Protein AF-A0A559KCS1-F1 (afdb_monomer)

Organism: NCBI:txid2163881

Nearest PDB structures (foldseek):
  5c42-assembly1_A  TM=5.373E-01  e=9.557E-01  Human immunodeficiency virus type 1 BH10
  5hbm-assembly1_A  TM=5.364E-01  e=1.307E+00  Human immunodeficiency virus type 1 BH10
  6p1i-assembly1_A  TM=5.416E-01  e=1.577E+00  HIV-1 M:B_HXB2R
  7so0-assembly1_B  TM=4.419E-01  e=1.307E+00  Homo sapiens
  4b3q-assembly1_A  TM=5.147E-01  e=2.772E+00  Human immunodeficiency virus 1

Foldseek 3Di:
DDDDDPPPPPPVPPQQFDAWDWDQDPVVRWIKIFTHGPVRDTDDDIDTHNDPVVNVVVRVVVCVVRVD

Sequence (68 aa):
MKKFKYNFSLEDTEQKPAKVDKWYDRGTRSWVVQLKDHEGNQIGDAIYVASKSEAAEQEKDWRAEYGI

Solvent-accessible surface area (backbone atoms only — not comparable to full-atom values): 4278 Å² total; per-residue (Å²): 134,87,82,81,81,81,81,80,76,80,71,80,70,77,78,52,75,53,45,71,49,74,50,79,40,77,87,84,63,26,22,38,35,34,40,16,26,86,88,65,48,76,46,83,74,71,48,76,34,86,39,74,64,59,40,52,50,53,47,51,51,52,26,63,74,66,72,86

Secondary structure (DSSP, 8-state):
------------------EEEEEEETTTTEEEEEEE-TTSPEEEEEEEESSHHHHHHHHHHHHHHHT-

Structure (mmCIF, N/CA/C/O backbone):
data_AF-A0A559KCS1-F1
#
_entry.id   AF-A0A559KCS1-F1
#
loop_
_atom_site.group_PDB
_atom_site.id
_atom_site.type_symbol
_atom_site.label_atom_id
_atom_site.label_alt_id
_atom_site.label_comp_id
_atom_site.label_asym_id
_atom_site.label_entity_id
_atom_site.label_seq_id
_atom_site.pdbx_PDB_ins_code
_atom_site.Cartn_x
_atom_site.Cartn_y
_atom_site.Cartn_z
_atom_site.occupancy
_atom_site.B_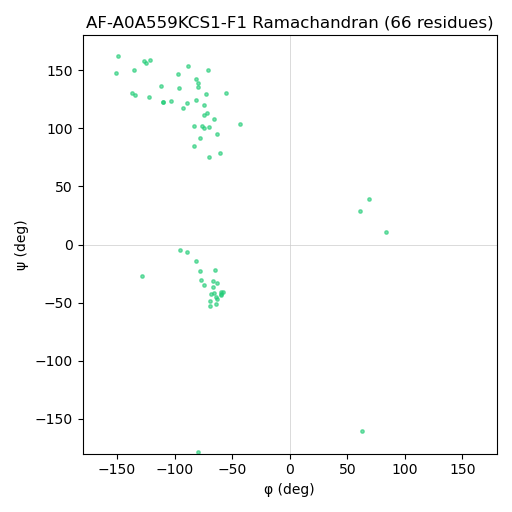iso_or_equiv
_atom_site.auth_seq_id
_atom_site.auth_comp_id
_atom_site.auth_asym_id
_atom_site.auth_atom_id
_atom_site.pdbx_PDB_model_num
ATOM 1 N N . MET A 1 1 ? -46.390 12.862 -13.414 1.00 48.84 1 MET A N 1
ATOM 2 C CA . MET A 1 1 ? -44.983 12.413 -13.298 1.00 48.84 1 MET A CA 1
ATOM 3 C C . MET A 1 1 ? -44.470 12.771 -11.909 1.00 48.84 1 MET A C 1
ATOM 5 O O . MET A 1 1 ? -44.382 13.952 -11.594 1.00 48.84 1 MET A O 1
ATOM 9 N N . LYS A 1 2 ? -44.236 11.779 -11.039 1.00 45.66 2 LYS A N 1
ATOM 10 C CA . LYS A 1 2 ? -43.710 12.006 -9.682 1.00 45.66 2 LYS A CA 1
ATOM 11 C C . LYS A 1 2 ? -42.218 12.341 -9.784 1.00 45.66 2 LYS A C 1
ATOM 13 O O . LYS A 1 2 ? -41.455 11.544 -10.316 1.00 45.66 2 LYS A O 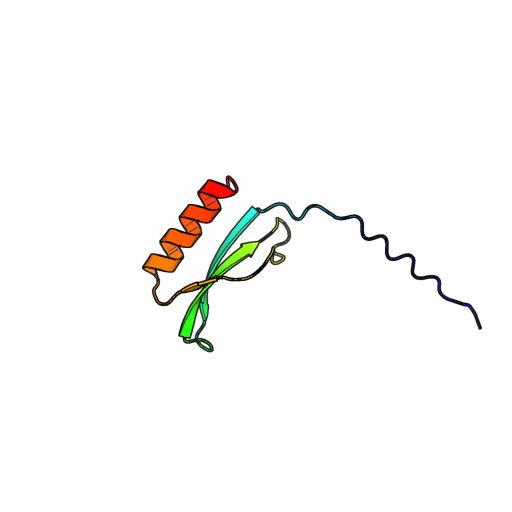1
ATOM 18 N N . LYS A 1 3 ? -41.820 13.526 -9.311 1.00 49.09 3 LYS A N 1
ATOM 19 C CA . LYS A 1 3 ? -40.411 13.924 -9.203 1.00 49.09 3 LYS A CA 1
ATOM 20 C C . LYS A 1 3 ? -39.794 13.172 -8.022 1.00 49.09 3 LYS A C 1
ATOM 22 O O . LYS A 1 3 ? -40.171 13.431 -6.882 1.00 49.09 3 LYS A O 1
ATOM 27 N N . PHE A 1 4 ? -38.885 12.239 -8.291 1.00 49.84 4 PHE A N 1
ATOM 28 C CA . PHE A 1 4 ? -38.063 11.625 -7.253 1.00 49.84 4 PHE A CA 1
ATOM 29 C C . PHE A 1 4 ? -37.042 12.660 -6.777 1.00 49.84 4 PHE A C 1
ATOM 31 O O . PHE A 1 4 ? -36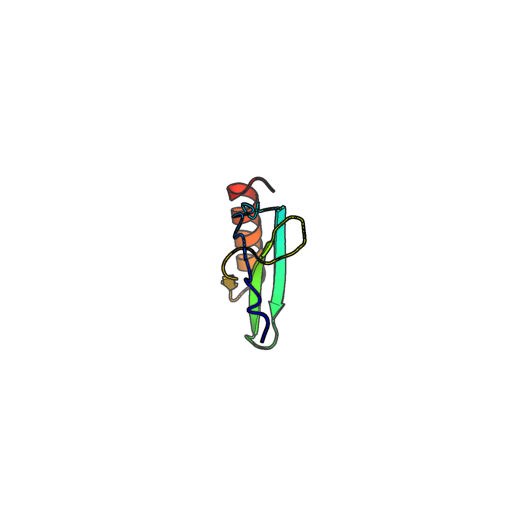.183 13.093 -7.542 1.00 49.84 4 PHE A O 1
ATOM 38 N N . LYS A 1 5 ? -37.174 13.098 -5.524 1.00 52.12 5 LYS A N 1
ATOM 39 C CA . LYS A 1 5 ? -36.130 13.851 -4.831 1.00 52.12 5 LYS A CA 1
ATOM 40 C C . LYS A 1 5 ? -35.149 12.828 -4.267 1.00 52.12 5 LYS A C 1
ATOM 42 O O . LYS A 1 5 ? -35.457 12.177 -3.275 1.00 52.12 5 LYS A O 1
ATOM 47 N N . TYR A 1 6 ? -34.011 12.653 -4.930 1.00 53.75 6 TYR A N 1
ATOM 48 C CA . TYR A 1 6 ? -32.879 11.952 -4.336 1.00 53.75 6 TYR A CA 1
ATOM 49 C C . TYR A 1 6 ? -32.211 12.905 -3.347 1.00 53.75 6 TYR A C 1
ATOM 51 O O . TYR A 1 6 ? -31.501 13.824 -3.744 1.00 53.75 6 TYR A O 1
ATOM 59 N N . ASN A 1 7 ? -32.476 12.701 -2.059 1.00 51.97 7 ASN A N 1
ATOM 60 C CA . ASN A 1 7 ? -31.678 13.286 -0.991 1.00 51.97 7 ASN A CA 1
ATOM 61 C C . ASN A 1 7 ? -30.469 12.366 -0.785 1.00 51.97 7 ASN A C 1
ATOM 63 O O . ASN A 1 7 ? -30.519 11.451 0.032 1.00 51.97 7 ASN A O 1
ATOM 67 N N . PHE A 1 8 ? -29.415 12.555 -1.579 1.00 52.06 8 PHE A N 1
ATOM 68 C CA . PHE A 1 8 ? -28.122 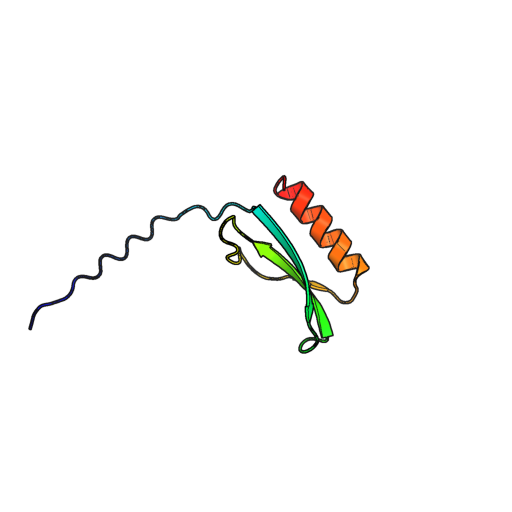11.938 -1.300 1.00 52.06 8 PHE A CA 1
ATOM 69 C C . PHE A 1 8 ? -27.467 12.763 -0.190 1.00 52.06 8 PHE A C 1
ATOM 71 O O . PHE A 1 8 ? -26.872 13.807 -0.445 1.00 52.06 8 PHE A O 1
ATOM 78 N N . SER A 1 9 ? -27.701 12.354 1.056 1.00 51.31 9 SER A N 1
ATOM 79 C CA . SER A 1 9 ? -26.971 12.887 2.201 1.00 51.31 9 SER A CA 1
ATOM 80 C C . SER A 1 9 ? -25.576 12.277 2.157 1.00 51.31 9 SER A C 1
ATOM 82 O O . SER A 1 9 ? -25.405 11.111 2.500 1.00 51.31 9 SER A O 1
ATOM 84 N N . LEU A 1 10 ? -24.601 13.044 1.666 1.00 53.03 10 LEU A N 1
ATOM 85 C CA . LEU A 1 10 ? -23.183 12.790 1.906 1.00 53.03 10 LEU A CA 1
ATOM 86 C C . LEU A 1 10 ? -22.920 13.098 3.380 1.00 53.03 10 LEU A C 1
ATOM 88 O O . LEU A 1 10 ? -22.411 14.161 3.726 1.00 53.03 10 LEU A O 1
ATOM 92 N N . GLU A 1 11 ? -23.347 12.202 4.264 1.00 54.47 11 GLU A N 1
ATOM 93 C CA . GLU A 1 11 ? -22.677 12.115 5.550 1.00 54.47 11 GLU A CA 1
ATOM 94 C C . GLU A 1 11 ? -21.274 11.623 5.219 1.00 54.47 11 GLU A C 1
ATOM 96 O O . GLU A 1 11 ? -21.096 10.499 4.754 1.00 54.47 11 GLU A O 1
ATOM 101 N N . ASP A 1 12 ? -20.311 12.533 5.342 1.00 55.28 12 ASP A N 1
ATOM 102 C CA . ASP A 1 12 ? -18.881 12.274 5.281 1.00 55.28 12 ASP A CA 1
ATOM 103 C C . ASP A 1 12 ? -18.570 11.299 6.426 1.00 55.28 12 ASP A C 1
ATOM 105 O O . ASP A 1 12 ? -18.204 11.680 7.539 1.00 55.28 12 ASP A O 1
ATOM 109 N N . THR A 1 13 ? -18.860 10.015 6.216 1.00 58.78 13 THR A N 1
ATOM 110 C CA . THR A 1 13 ? -18.371 8.949 7.074 1.00 58.78 13 THR A CA 1
ATOM 111 C C . THR A 1 13 ? -16.868 9.005 6.912 1.00 58.78 13 THR A C 1
ATOM 113 O O . THR A 1 13 ? -16.355 8.490 5.920 1.00 58.78 13 THR A O 1
ATOM 116 N N . GLU A 1 14 ? -16.193 9.706 7.828 1.00 68.88 14 GLU A N 1
ATOM 117 C CA . GLU A 1 14 ? -14.737 9.766 7.909 1.00 68.88 14 GLU A CA 1
ATOM 118 C C . GLU A 1 14 ? -14.207 8.347 7.709 1.00 68.88 14 GLU A C 1
ATOM 120 O O . GLU A 1 14 ? -14.336 7.497 8.596 1.00 68.88 14 GLU A O 1
ATOM 125 N N . GLN A 1 15 ? -13.682 8.055 6.517 1.00 80.06 15 GLN A N 1
ATOM 126 C CA . GLN A 1 15 ? -13.149 6.734 6.233 1.00 80.06 15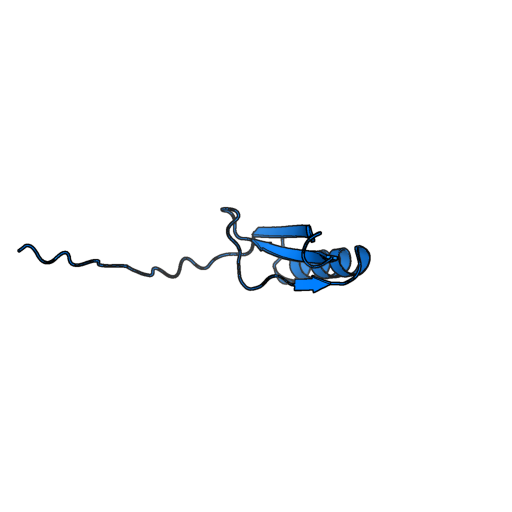 GLN A CA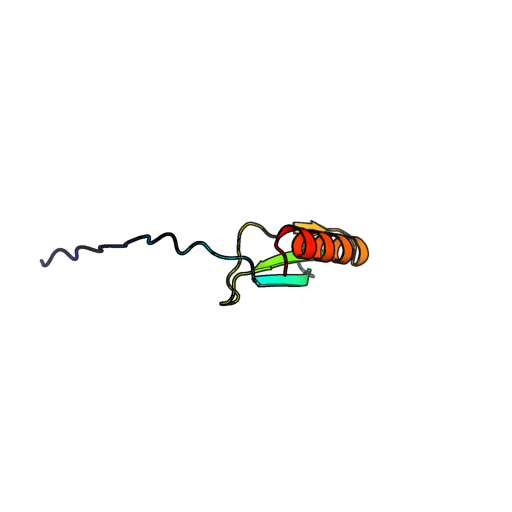 1
ATOM 127 C C . GLN A 1 15 ? -11.871 6.605 7.050 1.00 80.06 15 GLN A C 1
ATOM 129 O O . GLN A 1 15 ? -10.839 7.191 6.723 1.00 80.06 15 GLN A O 1
ATOM 134 N N . LYS A 1 16 ? -11.970 5.897 8.176 1.00 90.38 16 LYS A N 1
ATOM 135 C CA . LYS A 1 16 ? -10.853 5.708 9.095 1.00 90.38 16 LYS A CA 1
ATOM 136 C C . LYS A 1 16 ? -9.963 4.587 8.577 1.00 90.38 16 LYS A C 1
ATOM 138 O O . LYS A 1 16 ? -10.465 3.478 8.376 1.00 90.38 16 LYS A O 1
ATOM 143 N N . PRO A 1 17 ? -8.661 4.848 8.383 1.00 94.69 17 PRO A N 1
ATOM 144 C CA . PRO A 1 17 ? -7.707 3.809 8.044 1.00 94.69 17 PRO A CA 1
ATOM 145 C C . PRO A 1 17 ? -7.735 2.678 9.067 1.00 94.69 17 PRO A C 1
ATOM 147 O O . PRO A 1 17 ? -7.668 2.914 10.269 1.00 94.69 17 PRO A O 1
ATOM 150 N N . ALA A 1 18 ? -7.837 1.450 8.572 1.00 96.00 18 ALA A N 1
ATOM 151 C CA . ALA A 1 18 ? -7.890 0.244 9.392 1.00 96.00 18 ALA A CA 1
ATOM 152 C C . ALA A 1 18 ? -6.865 -0.802 8.955 1.00 96.00 18 ALA A C 1
ATOM 154 O O . ALA A 1 18 ? -6.448 -1.644 9.750 1.00 96.00 18 ALA A O 1
ATOM 155 N N . LYS A 1 19 ? -6.484 -0.795 7.673 1.00 96.19 19 LYS A N 1
ATOM 156 C CA . LYS A 1 19 ? -5.586 -1.797 7.106 1.00 96.19 19 LYS A CA 1
ATOM 157 C C . LYS A 1 19 ? -4.772 -1.225 5.954 1.00 96.19 19 LYS A C 1
ATOM 159 O O . LYS A 1 19 ? -5.265 -0.414 5.178 1.00 96.19 19 LYS A O 1
ATOM 164 N N . VAL A 1 20 ? -3.551 -1.730 5.801 1.00 97.69 20 VAL A N 1
ATOM 165 C CA . VAL A 1 20 ? -2.755 -1.573 4.581 1.00 97.69 20 VAL A CA 1
ATOM 166 C C . VAL A 1 20 ? -2.655 -2.926 3.884 1.00 97.69 20 VAL A C 1
ATOM 168 O O . VAL A 1 20 ? -2.192 -3.901 4.479 1.00 97.69 20 VAL A O 1
ATOM 171 N N . ASP A 1 21 ? -3.100 -2.997 2.632 1.00 97.50 21 ASP A N 1
ATOM 172 C CA . ASP A 1 21 ? -2.922 -4.166 1.771 1.00 97.50 21 ASP A CA 1
ATOM 173 C C . ASP A 1 21 ? -1.714 -3.973 0.849 1.00 97.50 21 ASP A C 1
ATOM 175 O O . ASP A 1 21 ? -1.438 -2.868 0.381 1.00 97.50 21 ASP A O 1
ATOM 179 N N . LYS A 1 22 ? -1.025 -5.077 0.543 1.00 97.19 22 LYS A N 1
ATOM 180 C CA . LYS A 1 22 ? 0.083 -5.122 -0.414 1.00 97.19 22 LYS A CA 1
ATOM 181 C C . LYS A 1 22 ? -0.008 -6.351 -1.306 1.00 97.19 22 LYS A C 1
ATOM 183 O O . LYS A 1 22 ? -0.103 -7.473 -0.805 1.00 97.19 22 LYS A O 1
ATOM 188 N N . TRP A 1 23 ? 0.108 -6.166 -2.617 1.00 98.12 23 TRP A N 1
ATOM 189 C CA . TRP A 1 23 ? 0.133 -7.267 -3.586 1.00 98.12 23 TRP A CA 1
ATOM 190 C C . TRP A 1 23 ? 0.977 -6.927 -4.817 1.00 98.12 23 TRP A C 1
ATOM 192 O O . TRP A 1 23 ? 1.294 -5.770 -5.067 1.00 98.12 23 TRP A O 1
ATOM 202 N N . TYR A 1 24 ? 1.369 -7.947 -5.584 1.00 98.19 24 TYR A N 1
ATOM 203 C CA . TYR A 1 24 ? 2.040 -7.748 -6.869 1.00 98.19 24 TYR A CA 1
ATOM 204 C C . TYR A 1 24 ? 1.005 -7.727 -7.991 1.00 98.19 24 TYR A C 1
ATOM 206 O O . TYR A 1 24 ? 0.327 -8.735 -8.218 1.00 98.19 24 TYR A O 1
ATOM 214 N N . ASP A 1 25 ? 0.894 -6.605 -8.696 1.00 97.81 25 ASP A N 1
ATOM 215 C CA . ASP A 1 25 ? 0.065 -6.499 -9.888 1.00 97.81 25 ASP A CA 1
ATOM 216 C C . ASP A 1 25 ? 0.872 -6.874 -11.137 1.00 97.81 25 ASP A C 1
ATOM 218 O O . ASP A 1 25 ? 1.897 -6.276 -11.469 1.00 97.81 25 ASP A O 1
ATOM 222 N N . ARG A 1 26 ? 0.389 -7.881 -11.866 1.00 97.19 26 ARG A N 1
ATOM 223 C CA . ARG A 1 26 ? 1.047 -8.360 -13.088 1.00 97.19 26 ARG A CA 1
ATOM 224 C C . ARG A 1 26 ? 0.778 -7.464 -14.293 1.00 97.19 26 ARG A C 1
ATOM 226 O O . ARG A 1 26 ? 1.570 -7.516 -15.232 1.00 97.19 26 ARG A O 1
ATOM 233 N N . GLY A 1 27 ? -0.307 -6.684 -14.282 1.00 97.56 27 GLY A N 1
ATOM 234 C CA . GLY A 1 27 ? -0.658 -5.780 -15.379 1.00 97.56 27 GLY A CA 1
ATOM 235 C C . GLY A 1 27 ? 0.319 -4.613 -15.480 1.00 97.56 27 GLY A C 1
ATOM 236 O O . GLY A 1 27 ? 0.934 -4.402 -16.523 1.00 97.56 27 GLY A O 1
ATOM 237 N N . THR A 1 28 ? 0.524 -3.914 -14.366 1.00 95.94 28 THR A N 1
ATOM 238 C CA . THR A 1 28 ? 1.506 -2.824 -14.239 1.00 95.94 28 THR A CA 1
ATOM 239 C C . THR A 1 28 ? 2.927 -3.324 -13.979 1.00 95.94 28 THR A C 1
ATOM 241 O O . THR A 1 28 ? 3.884 -2.582 -14.173 1.00 95.94 28 THR A O 1
ATOM 244 N N . ARG A 1 29 ? 3.084 -4.603 -13.603 1.00 97.44 29 ARG A N 1
ATOM 245 C CA . ARG A 1 29 ? 4.356 -5.240 -13.213 1.00 97.44 29 ARG A CA 1
ATOM 246 C C . ARG A 1 29 ? 5.006 -4.590 -11.986 1.00 97.44 29 ARG A C 1
ATOM 248 O O . ARG A 1 29 ? 6.223 -4.693 -11.821 1.00 97.44 29 ARG A O 1
ATOM 255 N N . SER A 1 30 ? 4.191 -4.020 -11.104 1.00 98.19 30 SER A N 1
ATOM 256 C CA . SER A 1 30 ? 4.608 -3.308 -9.896 1.00 98.19 30 SER A CA 1
ATOM 257 C C . SER A 1 30 ? 4.009 -3.933 -8.639 1.00 98.19 30 SER A C 1
ATOM 259 O O . SER A 1 30 ? 2.997 -4.635 -8.672 1.00 98.19 30 SER A O 1
ATOM 261 N N . TRP A 1 31 ? 4.643 -3.674 -7.500 1.00 98.44 31 TRP A N 1
ATOM 262 C CA . TRP A 1 31 ? 4.016 -3.893 -6.204 1.00 98.44 31 TRP A CA 1
ATOM 263 C C . TRP A 1 31 ? 3.087 -2.729 -5.890 1.00 98.44 31 TRP A C 1
ATOM 265 O O . TRP A 1 31 ? 3.462 -1.578 -6.080 1.00 98.44 31 TRP A O 1
ATOM 275 N N . VAL A 1 32 ? 1.894 -3.043 -5.405 1.00 98.38 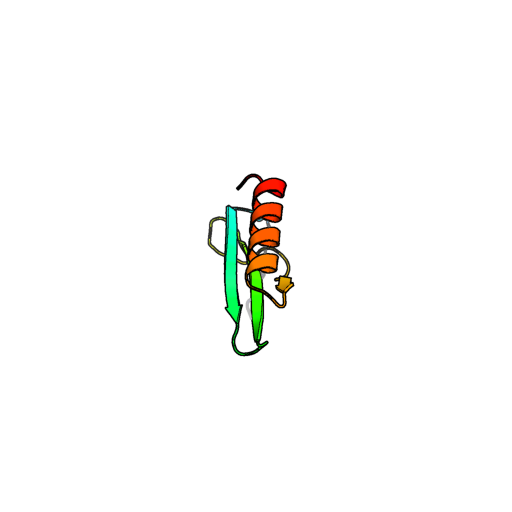32 VAL A N 1
ATOM 276 C CA . VAL A 1 32 ? 0.860 -2.074 -5.056 1.00 98.38 32 VAL A CA 1
ATOM 277 C C . VAL A 1 32 ? 0.675 -2.079 -3.548 1.00 98.38 32 VAL A C 1
ATOM 279 O O . VAL A 1 32 ? 0.632 -3.154 -2.944 1.00 98.38 32 VAL A O 1
ATOM 282 N N . VAL A 1 33 ? 0.566 -0.892 -2.958 1.00 98.44 33 VAL A N 1
ATOM 283 C CA . VAL A 1 33 ? 0.242 -0.673 -1.545 1.00 98.44 33 VAL A CA 1
ATOM 284 C C . VAL A 1 33 ? -1.012 0.198 -1.473 1.00 98.44 33 VAL A C 1
ATOM 286 O O . VAL A 1 33 ? -1.063 1.253 -2.102 1.00 98.44 33 VAL A O 1
ATOM 289 N N . GLN A 1 34 ? -2.032 -0.255 -0.741 1.00 98.19 34 GLN A N 1
ATOM 290 C CA . GLN A 1 34 ? -3.343 0.396 -0.672 1.00 98.19 34 GLN A CA 1
ATOM 291 C C . GLN A 1 34 ? -3.844 0.499 0.764 1.00 98.19 34 GLN A C 1
ATOM 293 O O . GLN A 1 34 ? -3.931 -0.508 1.470 1.00 98.19 34 GLN A O 1
ATOM 298 N N . LEU A 1 35 ? -4.242 1.706 1.162 1.00 97.69 35 LEU A N 1
ATOM 299 C CA . LEU A 1 35 ? -4.915 1.959 2.429 1.00 97.69 35 LEU A CA 1
ATOM 300 C C . LEU A 1 35 ? -6.398 1.591 2.331 1.00 97.69 35 LEU A C 1
ATOM 302 O O . LEU A 1 35 ? -7.039 1.861 1.308 1.00 97.69 35 LEU A O 1
ATOM 306 N N . LYS A 1 36 ? -6.934 0.969 3.382 1.00 96.50 36 LYS A N 1
ATOM 307 C CA . LYS A 1 36 ? -8.327 0.526 3.455 1.00 96.50 36 LYS A CA 1
ATOM 308 C C . LYS A 1 36 ? -8.992 0.863 4.780 1.00 96.50 36 LYS A C 1
ATOM 310 O O . LYS A 1 36 ? -8.330 0.886 5.821 1.00 96.50 36 LYS A O 1
ATOM 315 N N . ASP A 1 37 ? -10.301 1.074 4.719 1.00 95.38 37 ASP A N 1
ATOM 316 C CA . ASP A 1 37 ? -11.158 1.234 5.892 1.00 95.38 37 ASP A CA 1
ATOM 317 C C . ASP A 1 37 ? -11.526 -0.121 6.528 1.00 95.38 37 ASP A C 1
ATOM 319 O O . ASP A 1 37 ? -11.090 -1.193 6.092 1.00 95.38 37 ASP A O 1
ATOM 323 N N . HIS A 1 38 ? -12.330 -0.076 7.592 1.00 93.56 38 HIS A N 1
ATOM 324 C CA . HIS A 1 38 ? -12.803 -1.268 8.303 1.00 93.56 38 HIS A CA 1
ATOM 325 C C . HIS A 1 38 ? -13.720 -2.172 7.466 1.00 93.56 38 HIS A C 1
ATOM 327 O O . HIS A 1 38 ? -13.848 -3.357 7.776 1.00 93.56 38 HIS A O 1
ATOM 333 N N . GLU A 1 39 ? -14.348 -1.638 6.421 1.00 93.19 39 GLU A N 1
ATOM 334 C CA . GLU A 1 39 ? -15.205 -2.381 5.495 1.00 93.19 39 GLU A CA 1
ATOM 335 C C . GLU A 1 39 ? -14.404 -2.974 4.322 1.00 93.19 39 GLU A C 1
ATOM 337 O O . GLU A 1 39 ? -14.920 -3.773 3.540 1.00 93.19 39 GLU A O 1
ATOM 342 N N . GLY A 1 40 ? -13.114 -2.637 4.224 1.00 92.12 40 GLY A N 1
ATOM 343 C CA . GLY A 1 40 ? -12.228 -3.057 3.147 1.00 92.12 40 GLY A CA 1
ATOM 344 C C . GLY A 1 40 ? -12.329 -2.188 1.893 1.00 92.12 40 GLY A C 1
ATOM 345 O O . GLY A 1 40 ? -11.749 -2.563 0.865 1.00 92.12 40 GLY A O 1
ATOM 346 N N . ASN A 1 41 ? -13.017 -1.045 1.964 1.00 94.06 41 ASN A N 1
ATOM 347 C CA . ASN A 1 41 ? -13.030 -0.055 0.896 1.00 94.06 41 ASN A CA 1
ATOM 348 C C . ASN A 1 41 ? -11.675 0.646 0.823 1.00 94.06 41 ASN A C 1
ATOM 350 O O . ASN A 1 41 ? -10.965 0.790 1.817 1.00 94.06 41 ASN A O 1
ATOM 354 N N . GLN A 1 42 ? -11.319 1.081 -0.378 1.00 94.62 42 GLN A N 1
ATOM 355 C CA . GLN A 1 42 ? -10.106 1.846 -0.620 1.00 94.62 42 GLN A CA 1
ATOM 356 C C . GLN A 1 42 ? -10.246 3.270 -0.075 1.00 94.62 42 GLN A C 1
ATOM 358 O O . GLN A 1 42 ? -11.192 3.974 -0.419 1.00 94.62 42 GLN A O 1
ATOM 363 N N . ILE A 1 43 ? -9.247 3.691 0.701 1.00 94.44 43 ILE A N 1
ATOM 364 C CA . ILE A 1 43 ? -9.058 5.078 1.123 1.00 94.44 43 ILE A CA 1
ATOM 365 C C . ILE A 1 43 ? -7.933 5.675 0.279 1.00 94.44 43 ILE A C 1
ATOM 367 O O . ILE A 1 43 ? -6.816 5.153 0.285 1.00 94.44 43 ILE A O 1
ATOM 371 N N . GLY A 1 44 ? -8.211 6.778 -0.415 1.00 93.19 44 GLY A N 1
ATOM 372 C CA . GLY A 1 44 ? -7.212 7.493 -1.215 1.00 93.19 44 GLY A CA 1
ATOM 373 C C . GLY A 1 44 ? -6.640 6.669 -2.373 1.00 93.19 44 GLY A C 1
ATOM 374 O O . GLY A 1 44 ? -7.236 5.684 -2.806 1.00 93.19 44 GLY A O 1
ATOM 375 N N . ASP A 1 45 ? -5.481 7.079 -2.886 1.00 95.88 45 ASP A N 1
ATOM 376 C CA . ASP A 1 45 ? -4.827 6.448 -4.037 1.00 95.88 45 ASP A CA 1
ATOM 377 C C . ASP A 1 45 ? -3.898 5.291 -3.638 1.00 95.88 45 ASP A C 1
ATOM 379 O O . ASP A 1 45 ? -3.340 5.253 -2.540 1.00 95.88 45 ASP A O 1
ATOM 383 N N . ALA A 1 46 ? -3.699 4.350 -4.565 1.00 96.69 46 ALA A N 1
ATOM 384 C CA . ALA A 1 46 ? -2.721 3.276 -4.414 1.00 96.69 46 ALA A CA 1
ATOM 385 C C . ALA A 1 46 ? -1.313 3.766 -4.778 1.00 96.69 46 ALA A C 1
ATOM 387 O O . ALA A 1 46 ? -1.137 4.472 -5.775 1.00 96.69 46 ALA A O 1
ATOM 388 N N . ILE A 1 47 ? -0.294 3.308 -4.048 1.00 97.56 47 ILE A N 1
ATOM 389 C CA . ILE A 1 47 ? 1.109 3.531 -4.417 1.00 97.56 47 ILE A CA 1
ATOM 390 C C . ILE A 1 47 ? 1.642 2.314 -5.173 1.00 97.56 47 ILE A C 1
ATOM 392 O O . ILE A 1 47 ? 1.463 1.175 -4.743 1.00 97.56 47 ILE A O 1
ATOM 396 N N . TYR A 1 48 ? 2.343 2.572 -6.279 1.00 98.19 48 TYR A N 1
ATOM 397 C CA . TYR A 1 48 ? 3.004 1.566 -7.107 1.00 98.19 48 TYR A CA 1
ATOM 398 C C . TYR A 1 48 ? 4.518 1.697 -6.964 1.00 98.19 48 TYR A C 1
ATOM 400 O O . TYR A 1 48 ? 5.085 2.746 -7.264 1.00 98.19 48 TYR A O 1
ATOM 408 N N . VAL A 1 49 ? 5.181 0.623 -6.547 1.00 97.94 49 VAL A N 1
ATOM 409 C CA . VAL A 1 49 ? 6.638 0.572 -6.368 1.00 97.94 49 VAL A CA 1
ATOM 410 C C . VAL A 1 49 ? 7.248 -0.599 -7.130 1.00 97.94 49 VAL A C 1
ATOM 412 O O . VAL A 1 49 ? 6.570 -1.566 -7.492 1.00 97.94 49 VAL A O 1
ATOM 415 N N . ALA A 1 50 ? 8.543 -0.504 -7.427 1.00 96.81 50 ALA A N 1
ATOM 416 C CA . ALA A 1 50 ? 9.216 -1.452 -8.309 1.00 96.81 50 ALA A CA 1
ATOM 417 C C . ALA A 1 50 ? 9.529 -2.781 -7.608 1.00 96.81 50 ALA A C 1
ATOM 419 O O . ALA A 1 50 ? 9.553 -3.835 -8.249 1.00 96.81 50 ALA A O 1
ATOM 420 N N . SER A 1 51 ? 9.758 -2.755 -6.293 1.00 97.81 51 SER A N 1
ATOM 421 C CA . SER A 1 51 ? 10.238 -3.914 -5.544 1.00 97.81 51 SER A CA 1
ATOM 422 C C . SER A 1 51 ? 9.347 -4.305 -4.364 1.00 97.81 51 SER A C 1
ATOM 424 O O . SER A 1 51 ? 8.621 -3.506 -3.776 1.00 97.81 51 SER A O 1
ATOM 426 N N . LYS A 1 52 ? 9.451 -5.580 -3.971 1.00 97.69 52 LYS A N 1
ATOM 427 C CA . LYS A 1 52 ? 8.751 -6.110 -2.793 1.00 97.69 52 LYS A CA 1
ATOM 428 C C . LYS A 1 52 ? 9.214 -5.431 -1.501 1.00 97.69 52 LYS A C 1
ATOM 430 O O . LYS A 1 52 ? 8.423 -5.308 -0.569 1.00 97.69 52 LYS A O 1
ATOM 435 N N . SER A 1 53 ? 10.490 -5.048 -1.447 1.00 98.25 53 SER A N 1
ATOM 436 C CA . SER A 1 53 ? 11.110 -4.418 -0.282 1.00 98.25 53 SER A CA 1
ATOM 437 C C . SER A 1 53 ? 10.573 -3.007 -0.070 1.00 98.25 53 SER A C 1
ATOM 439 O O . SER A 1 53 ? 10.090 -2.729 1.020 1.00 98.25 53 SER A O 1
ATOM 441 N N . GLU A 1 54 ? 10.537 -2.178 -1.119 1.00 98.00 54 GLU A N 1
ATOM 442 C CA . GLU A 1 54 ? 9.928 -0.836 -1.067 1.00 98.00 54 GLU A CA 1
ATOM 443 C C . GLU A 1 54 ? 8.457 -0.914 -0.653 1.00 98.00 54 GLU A C 1
ATOM 445 O O . GLU A 1 54 ? 7.992 -0.150 0.182 1.00 98.00 54 GLU A O 1
ATOM 450 N N . ALA A 1 55 ? 7.719 -1.901 -1.169 1.00 98.06 55 ALA A N 1
ATOM 451 C CA . ALA A 1 55 ? 6.320 -2.073 -0.798 1.00 98.06 55 ALA A CA 1
ATOM 452 C C . ALA A 1 55 ? 6.153 -2.472 0.679 1.00 98.06 55 ALA A C 1
ATOM 454 O O . ALA A 1 55 ? 5.150 -2.146 1.307 1.00 98.06 55 ALA A O 1
ATOM 455 N N . ALA A 1 56 ? 7.112 -3.210 1.247 1.00 98.19 56 ALA A N 1
ATOM 456 C CA . ALA A 1 56 ? 7.120 -3.545 2.669 1.00 98.19 56 ALA A CA 1
ATOM 457 C C . ALA A 1 56 ? 7.511 -2.366 3.563 1.00 98.19 56 ALA A C 1
ATOM 459 O O . ALA A 1 56 ? 6.960 -2.249 4.654 1.00 98.19 56 ALA A O 1
ATOM 460 N N . GLU A 1 57 ? 8.417 -1.511 3.101 1.00 98.25 57 GLU A N 1
ATOM 461 C CA . GLU A 1 57 ? 8.764 -0.260 3.772 1.00 98.25 57 GLU A CA 1
ATOM 462 C C . GLU A 1 57 ? 7.559 0.686 3.795 1.00 98.25 57 GLU A C 1
ATOM 464 O O . GLU A 1 57 ? 7.100 1.046 4.874 1.00 98.25 57 GLU A O 1
ATOM 469 N N . GLN A 1 58 ? 6.927 0.920 2.642 1.00 98.00 58 GLN A N 1
ATOM 470 C CA . GLN A 1 58 ? 5.731 1.760 2.545 1.00 98.00 58 GLN A CA 1
ATOM 471 C C . GLN A 1 58 ? 4.560 1.239 3.393 1.00 98.00 58 GLN A C 1
ATOM 473 O O . GLN A 1 58 ? 3.859 2.018 4.036 1.00 98.00 58 GLN A O 1
ATOM 478 N N . GLU A 1 59 ? 4.336 -0.082 3.419 1.00 97.81 59 GLU A N 1
ATOM 479 C CA . GLU A 1 59 ? 3.317 -0.684 4.289 1.00 97.81 59 GLU A CA 1
ATOM 480 C C . GLU A 1 59 ? 3.597 -0.385 5.768 1.00 97.81 59 GLU A C 1
ATOM 482 O O . GLU A 1 59 ? 2.679 -0.059 6.520 1.00 97.81 59 GLU A O 1
ATOM 487 N N . LYS A 1 60 ? 4.859 -0.508 6.192 1.00 97.81 60 LYS A N 1
ATOM 488 C CA . LYS A 1 60 ? 5.272 -0.234 7.569 1.00 97.81 60 LYS A CA 1
ATOM 489 C C . LYS A 1 60 ? 5.110 1.247 7.913 1.00 97.81 60 LYS A C 1
ATOM 491 O O . LYS A 1 60 ? 4.636 1.545 9.008 1.00 97.81 60 LYS A O 1
ATOM 496 N N . ASP A 1 61 ? 5.470 2.138 6.997 1.00 97.69 61 ASP A N 1
ATOM 497 C CA . ASP A 1 61 ? 5.366 3.583 7.195 1.00 97.69 61 ASP A CA 1
ATOM 498 C C . ASP A 1 61 ? 3.910 4.009 7.382 1.00 97.69 61 ASP A C 1
ATOM 500 O O . ASP A 1 61 ? 3.590 4.672 8.363 1.00 97.69 61 ASP A O 1
ATOM 504 N N . TRP A 1 62 ? 2.997 3.530 6.532 1.00 96.69 62 TRP A N 1
ATOM 505 C CA . TRP A 1 62 ? 1.567 3.820 6.678 1.00 96.69 62 TRP A CA 1
ATOM 506 C C . TRP A 1 62 ? 0.950 3.197 7.926 1.00 96.69 62 TRP A C 1
ATOM 508 O O . TRP A 1 62 ? 0.119 3.824 8.580 1.00 96.69 62 TRP A O 1
ATOM 518 N N . ARG A 1 63 ? 1.371 1.991 8.315 1.00 96.12 63 ARG A N 1
ATOM 519 C CA . ARG A 1 63 ? 0.952 1.409 9.600 1.00 96.12 63 ARG A CA 1
ATOM 520 C C . ARG A 1 63 ? 1.364 2.282 10.783 1.00 96.12 63 ARG A C 1
ATOM 522 O O . ARG A 1 63 ? 0.563 2.509 11.686 1.00 96.12 63 ARG A O 1
ATOM 529 N N . ALA A 1 64 ? 2.587 2.809 10.759 1.00 96.81 64 ALA A N 1
ATOM 530 C CA . ALA A 1 64 ? 3.079 3.709 11.796 1.00 96.81 64 ALA A CA 1
ATOM 531 C C . ALA A 1 64 ? 2.363 5.071 11.780 1.00 96.81 64 ALA A C 1
ATOM 533 O O . ALA A 1 64 ? 2.004 5.573 12.842 1.00 96.81 64 ALA A O 1
ATOM 534 N N . GLU A 1 65 ? 2.136 5.646 10.596 1.00 95.69 65 GLU A N 1
ATOM 535 C CA . GLU A 1 65 ? 1.468 6.940 10.406 1.00 95.69 65 GLU A CA 1
ATOM 536 C C . GLU A 1 65 ? 0.009 6.914 10.877 1.00 95.69 65 GLU A C 1
ATOM 538 O O . GLU A 1 65 ? -0.428 7.817 11.590 1.00 95.69 65 GLU A O 1
ATOM 543 N N . TYR A 1 66 ? -0.730 5.859 10.52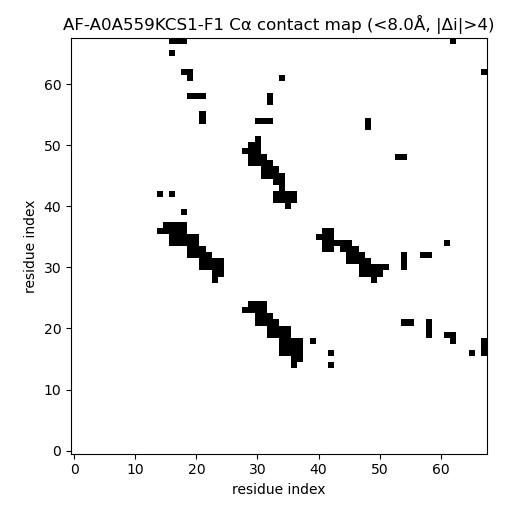4 1.00 92.94 66 TYR A N 1
A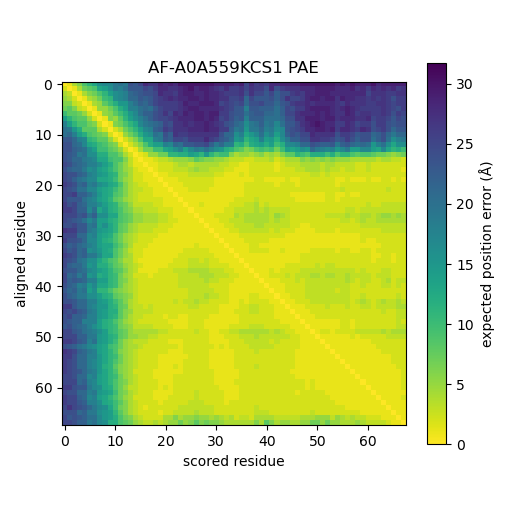TOM 544 C CA . TYR A 1 66 ? -2.157 5.734 10.832 1.00 92.94 66 TYR A CA 1
ATOM 545 C C . TYR A 1 66 ? -2.459 4.941 12.112 1.00 92.94 66 TYR A C 1
ATOM 547 O O . TYR A 1 66 ? -3.617 4.866 12.519 1.00 92.94 66 TYR A O 1
ATOM 555 N N . GLY A 1 67 ? -1.443 4.371 12.767 1.00 92.88 67 GLY A N 1
ATOM 556 C CA . GLY A 1 67 ? -1.594 3.636 14.027 1.00 92.88 67 GLY A CA 1
ATOM 557 C C . GLY A 1 67 ? -2.343 2.304 13.896 1.00 92.88 67 GLY A C 1
ATOM 558 O O . GLY A 1 67 ? -3.138 1.973 14.778 1.00 92.88 67 GLY A O 1
ATOM 559 N N . ILE A 1 68 ? -2.096 1.559 12.810 1.00 90.06 68 ILE A N 1
ATOM 560 C CA . ILE A 1 68 ? -2.767 0.287 12.448 1.00 90.06 68 ILE A CA 1
ATOM 561 C C . ILE A 1 68 ? -1.816 -0.912 12.339 1.00 90.06 68 ILE A C 1
ATOM 563 O O . ILE A 1 68 ? -0.599 -0.727 12.123 1.00 90.06 68 ILE A O 1
#

pLDDT: mean 87.28, std 17.72, range [45.66, 98.44]

Mean predicted aligned error: 8.14 Å

Radius of gyration: 16.89 Å; Cα contacts (8 Å, |Δi|>4): 93; chains: 1; bounding box: 56×22×29 Å